Protein AF-A0A8B6D3D0-F1 (afdb_monomer_lite)

pLDDT: mean 84.29, std 15.41, range [42.75, 98.31]

Radius of gyration: 17.33 Å; chains: 1; bounding box: 34×55×40 Å

Organism: Mytilus galloprovincialis (NCBI:txid29158)

InterPro domains:
  IPR036444 Phospholipase A2 domain superfamily [G3DSA:1.20.90.10] (19-112)
  IPR036444 Phospholipase A2 domain superfamily [SSF48619] (22-112)
  IPR038875 Phospholipase A2, conodipine-like [PTHR37687] (26-125)

Secondary structure (DSSP, 8-state):
-----HHHHHHHHHHHHHHHHHHHS-TT---S--TT----TTHHHHHHHHHHHHHHHHHTGGGT--HHHHHHHHHHHHHHHHGGG-SSS-HHHHHHHHHHHHHHHHHHHHHGGGT--SS--GGGGSTTGGGT--

Sequence (134 aa):
MSAISLVTVLSLCVLPLIAAETCQSNPYINGCSLPFHMPFFYKQKFTPSCNLHDMCYKCGVHFGKTKADCDSEFYQNMKTACNSLSKRFLLPDHAACKASALTFYESVKGFGALFFQTTSPSWCAESWTRTCVV

Structure (mmCIF, N/CA/C/O backbone):
data_AF-A0A8B6D3D0-F1
#
_entry.id   AF-A0A8B6D3D0-F1
#
loop_
_atom_site.group_PDB
_atom_site.id
_atom_site.type_symbol
_atom_site.label_atom_id
_atom_site.label_alt_id
_atom_site.label_comp_id
_atom_site.label_asym_id
_atom_site.label_entity_id
_atom_site.label_seq_id
_atom_site.pdbx_PDB_ins_code
_atom_site.Cartn_x
_atom_site.Cartn_y
_atom_site.Cartn_z
_atom_site.occupancy
_atom_site.B_iso_or_equiv
_atom_site.auth_seq_id
_atom_site.auth_comp_id
_atom_site.auth_asym_id
_atom_site.auth_atom_id
_atom_site.pdbx_PDB_model_num
ATOM 1 N N . MET A 1 1 ? -18.499 39.972 -4.024 1.00 42.75 1 MET A N 1
ATOM 2 C CA . MET A 1 1 ? -17.209 39.499 -4.571 1.00 42.75 1 MET A CA 1
ATOM 3 C C . MET A 1 1 ? -16.304 39.250 -3.375 1.00 42.75 1 MET A C 1
ATOM 5 O O . MET A 1 1 ? -15.844 40.211 -2.776 1.00 42.75 1 MET A O 1
ATOM 9 N N . 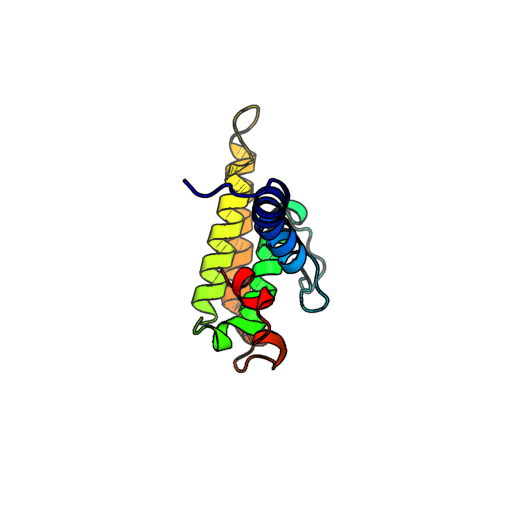SER A 1 2 ? -16.193 38.001 -2.914 1.00 49.06 2 SER A N 1
ATOM 10 C CA . SER A 1 2 ? -15.465 37.681 -1.677 1.00 49.06 2 SER A CA 1
ATOM 11 C C . SER A 1 2 ? -13.959 37.790 -1.899 1.00 49.06 2 SER A C 1
ATOM 13 O O . SER A 1 2 ? -13.411 37.088 -2.746 1.00 49.06 2 SER A O 1
ATOM 15 N N . ALA A 1 3 ? -13.298 38.663 -1.138 1.00 55.91 3 ALA A N 1
ATOM 16 C CA . ALA A 1 3 ? -11.845 38.731 -1.065 1.00 55.91 3 ALA A CA 1
ATOM 17 C C . ALA A 1 3 ? -11.341 37.506 -0.289 1.00 55.91 3 ALA A C 1
ATOM 19 O O . ALA A 1 3 ? -11.378 37.469 0.939 1.00 55.91 3 ALA A O 1
ATOM 20 N N . ILE A 1 4 ? -10.928 36.468 -1.013 1.00 56.84 4 ILE A N 1
ATOM 21 C CA . ILE A 1 4 ? -10.256 35.313 -0.419 1.00 56.84 4 ILE A CA 1
ATOM 22 C C . ILE A 1 4 ? -8.849 35.785 -0.029 1.00 56.84 4 ILE A C 1
ATOM 24 O O . ILE A 1 4 ? -8.063 36.181 -0.886 1.00 56.84 4 ILE A O 1
ATOM 28 N N . SER A 1 5 ? -8.560 35.813 1.273 1.00 62.31 5 SER A N 1
ATOM 29 C CA . SER A 1 5 ? -7.289 36.301 1.818 1.00 62.31 5 SER A CA 1
ATOM 30 C C . SER A 1 5 ? -6.115 35.428 1.351 1.00 62.31 5 SER A C 1
ATOM 32 O O . SER A 1 5 ? -6.236 34.204 1.280 1.00 62.31 5 SER A O 1
ATOM 34 N N . LEU A 1 6 ? -4.943 36.019 1.081 1.00 56.88 6 LEU A N 1
ATOM 35 C CA . LEU A 1 6 ? -3.732 35.263 0.704 1.00 56.88 6 LEU A CA 1
ATOM 36 C C . LEU A 1 6 ? -3.396 34.155 1.723 1.00 56.88 6 LEU A C 1
ATOM 38 O O . LEU A 1 6 ? -2.915 33.088 1.350 1.00 56.88 6 LEU A O 1
ATOM 42 N N . VAL A 1 7 ? -3.713 34.384 3.003 1.00 58.91 7 VAL A N 1
ATOM 43 C CA . VAL A 1 7 ? -3.508 33.430 4.106 1.00 58.91 7 VAL A CA 1
ATOM 44 C C . VAL A 1 7 ? -4.408 32.195 3.970 1.00 58.91 7 VAL A C 1
ATOM 46 O O . VAL A 1 7 ? -3.974 31.072 4.240 1.00 58.91 7 VAL A O 1
ATOM 49 N N . THR A 1 8 ? -5.647 32.373 3.501 1.00 57.41 8 THR A N 1
ATOM 50 C CA . THR A 1 8 ? -6.569 31.250 3.282 1.00 57.41 8 THR A CA 1
ATOM 51 C C . THR A 1 8 ? -6.197 30.464 2.025 1.00 57.41 8 THR A C 1
ATOM 53 O O . THR A 1 8 ? -6.324 29.244 2.023 1.00 57.41 8 THR A O 1
ATOM 56 N N . VAL A 1 9 ? -5.659 31.126 0.991 1.00 59.53 9 VAL A N 1
ATOM 57 C CA . VAL A 1 9 ? -5.138 30.454 -0.217 1.00 59.53 9 VAL A CA 1
ATOM 58 C C . VAL A 1 9 ? -3.888 29.621 0.097 1.00 59.53 9 VAL A C 1
ATOM 60 O O . VAL A 1 9 ? -3.807 28.473 -0.338 1.00 59.53 9 VAL A O 1
ATOM 63 N N . LEU A 1 10 ? -2.947 30.142 0.898 1.00 57.12 10 LEU A N 1
ATOM 64 C CA . LEU A 1 10 ? -1.761 29.382 1.323 1.00 57.12 10 LEU A CA 1
ATOM 65 C C . LEU A 1 10 ? -2.134 28.139 2.144 1.00 57.12 10 LEU A C 1
ATOM 67 O O . LEU A 1 10 ? -1.600 27.062 1.890 1.00 57.12 10 LEU A O 1
ATOM 71 N N . SER A 1 11 ? -3.073 28.271 3.088 1.00 59.88 11 SER A N 1
ATOM 72 C CA . SER A 1 11 ? -3.506 27.159 3.952 1.00 59.88 11 SER A CA 1
ATOM 73 C C . SER A 1 11 ? -4.187 26.031 3.166 1.00 59.88 11 SER A C 1
ATOM 75 O O . SER A 1 11 ? -3.967 24.857 3.450 1.00 59.88 11 SER A O 1
ATOM 77 N N . LEU A 1 12 ? -4.968 26.369 2.134 1.00 62.09 12 LEU A N 1
ATOM 78 C CA . LEU A 1 12 ? -5.601 25.388 1.243 1.00 62.09 12 LEU A CA 1
ATOM 79 C C . LEU A 1 12 ? -4.587 24.632 0.369 1.00 62.09 12 LEU A C 1
ATOM 81 O O . LEU A 1 12 ? -4.807 23.468 0.044 1.00 62.09 12 LEU A O 1
ATOM 85 N N . CYS A 1 13 ? -3.471 25.272 0.012 1.00 64.69 13 CYS A N 1
ATOM 86 C CA . CYS A 1 13 ? -2.455 24.697 -0.870 1.00 64.69 13 CYS A CA 1
ATOM 87 C C . CYS A 1 13 ? -1.516 23.709 -0.148 1.00 64.69 13 CYS A C 1
ATOM 89 O O . CYS A 1 13 ? -0.980 22.799 -0.776 1.00 64.69 13 CYS A O 1
ATOM 91 N N . VAL A 1 14 ? -1.334 23.854 1.172 1.00 65.69 14 VAL A N 1
ATOM 92 C CA . VAL A 1 14 ? -0.425 22.999 1.965 1.00 65.69 14 VAL A CA 1
ATOM 93 C C . VAL A 1 14 ? -1.082 21.731 2.521 1.00 65.69 14 VAL A C 1
ATOM 95 O O . VAL A 1 14 ? -0.392 20.739 2.743 1.00 65.69 14 VAL A O 1
ATOM 98 N N . LEU A 1 15 ? -2.408 21.719 2.696 1.00 63.28 15 LEU A N 1
ATOM 99 C CA . LEU A 1 15 ? -3.161 20.566 3.219 1.00 63.28 15 LEU A CA 1
ATOM 100 C C . LEU A 1 15 ? -2.904 19.241 2.465 1.00 63.28 15 LEU A C 1
ATOM 102 O O . LEU A 1 15 ? -2.679 18.230 3.133 1.00 63.28 15 LEU A O 1
ATOM 106 N N . PRO A 1 16 ? -2.885 19.199 1.114 1.00 64.50 16 PRO A N 1
ATOM 107 C CA . PRO A 1 16 ? -2.650 17.954 0.379 1.00 64.50 16 PRO A CA 1
ATOM 108 C C . PRO A 1 16 ? -1.238 17.401 0.595 1.00 64.50 16 PRO A C 1
ATOM 110 O O . PRO A 1 16 ? -1.047 16.187 0.641 1.00 64.50 16 PRO A O 1
ATOM 113 N N . LEU A 1 17 ? -0.250 18.290 0.740 1.00 63.31 17 LEU A N 1
ATOM 114 C CA . LEU A 1 17 ? 1.149 17.913 0.926 1.00 63.31 17 LEU A CA 1
ATOM 115 C C . LEU A 1 17 ? 1.378 17.303 2.315 1.00 63.31 17 LEU A C 1
ATOM 117 O O . LEU A 1 17 ? 1.998 16.250 2.424 1.00 63.31 17 LEU A O 1
ATOM 121 N N . ILE A 1 18 ? 0.804 17.917 3.353 1.00 67.38 18 ILE A N 1
ATOM 122 C CA . ILE A 1 18 ? 0.894 17.432 4.740 1.00 67.38 18 ILE A CA 1
ATOM 123 C C . ILE A 1 18 ? 0.193 16.071 4.888 1.00 67.38 18 ILE A C 1
ATOM 125 O O . ILE A 1 18 ? 0.709 15.167 5.548 1.00 67.38 18 ILE A O 1
ATOM 129 N N . ALA A 1 19 ? -0.968 15.894 4.246 1.00 69.56 19 ALA A N 1
ATOM 130 C CA . ALA A 1 19 ? -1.685 14.619 4.251 1.00 69.56 19 ALA A CA 1
ATOM 131 C C . ALA A 1 19 ? -0.857 13.504 3.591 1.00 69.56 19 ALA A C 1
ATOM 133 O O . ALA A 1 19 ? -0.709 12.426 4.166 1.00 69.56 19 ALA A O 1
ATOM 134 N N . ALA A 1 20 ? -0.256 13.781 2.428 1.00 71.81 20 ALA A N 1
ATOM 135 C CA . ALA A 1 20 ? 0.631 12.836 1.759 1.00 71.81 20 ALA A CA 1
ATOM 136 C C . ALA A 1 20 ? 1.835 12.464 2.639 1.00 71.81 20 ALA A C 1
ATOM 138 O O . ALA A 1 20 ? 2.164 11.288 2.741 1.00 71.81 20 ALA A O 1
ATOM 139 N N . GLU A 1 21 ? 2.456 13.428 3.320 1.00 77.38 21 GLU A N 1
ATOM 140 C CA . GLU A 1 21 ? 3.588 13.174 4.217 1.00 77.38 21 GLU A CA 1
ATOM 141 C C . GLU A 1 21 ? 3.199 12.302 5.423 1.00 77.38 21 GLU A C 1
ATOM 143 O O . GLU A 1 21 ? 3.895 11.335 5.736 1.00 77.38 21 GLU A O 1
ATOM 148 N N . THR A 1 22 ? 2.038 12.556 6.032 1.00 82.25 22 THR A N 1
ATOM 149 C CA . THR A 1 22 ? 1.528 11.777 7.179 1.00 82.25 22 THR A CA 1
ATOM 150 C C . THR A 1 22 ? 1.291 10.307 6.811 1.00 82.25 22 THR A C 1
ATOM 152 O O . THR A 1 22 ? 1.617 9.389 7.567 1.00 82.25 22 THR A O 1
ATOM 155 N N . CYS A 1 23 ? 0.777 10.049 5.606 1.00 88.06 23 CYS A N 1
ATOM 156 C CA . CYS A 1 23 ? 0.577 8.684 5.116 1.00 88.06 23 CYS A CA 1
ATOM 157 C C . CYS A 1 23 ? 1.888 7.954 4.805 1.00 88.06 23 CYS A C 1
ATOM 159 O O . CYS A 1 23 ? 1.901 6.730 4.697 1.00 88.06 23 CYS A O 1
ATOM 161 N N . GLN A 1 24 ? 2.981 8.697 4.637 1.00 92.25 24 GLN A N 1
ATOM 162 C CA . GLN A 1 24 ? 4.298 8.164 4.299 1.00 92.25 24 GLN A CA 1
ATOM 163 C C . GLN A 1 24 ? 5.238 8.069 5.502 1.00 92.25 24 GLN A C 1
ATOM 165 O O . GLN A 1 24 ? 6.235 7.352 5.436 1.00 92.25 24 GLN A O 1
ATOM 170 N N . SER A 1 25 ? 4.914 8.760 6.595 1.00 89.44 25 SER A N 1
ATOM 171 C CA . SER A 1 25 ? 5.692 8.783 7.827 1.00 89.44 25 SER A CA 1
ATOM 172 C C . SER A 1 25 ? 4.759 8.819 9.036 1.00 89.44 25 SER A C 1
ATOM 174 O O . SER A 1 25 ? 4.228 9.863 9.409 1.00 89.44 25 SER A O 1
ATOM 176 N N . ASN A 1 26 ? 4.543 7.657 9.650 1.00 88.94 26 ASN A N 1
ATOM 177 C CA . ASN A 1 26 ? 3.832 7.518 10.920 1.00 88.94 26 ASN A CA 1
ATOM 178 C C . ASN A 1 26 ? 4.309 6.238 11.643 1.00 88.94 26 ASN A C 1
ATOM 180 O O . ASN A 1 26 ? 4.8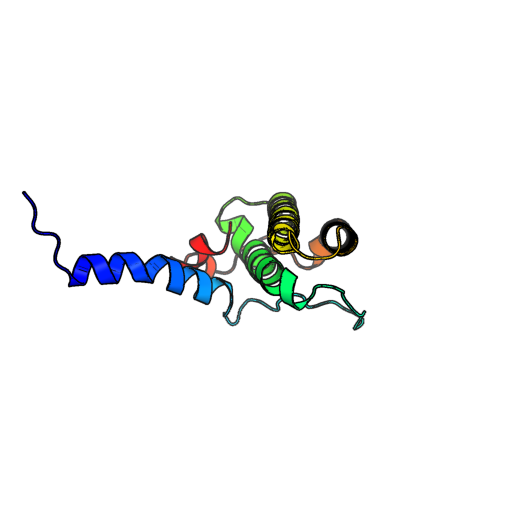72 5.350 11.003 1.00 88.94 26 ASN A O 1
ATOM 184 N N . PRO A 1 27 ? 4.120 6.108 12.969 1.00 90.38 27 PRO A N 1
ATOM 185 C CA . PRO A 1 27 ? 4.641 4.967 13.729 1.00 90.38 27 PRO A CA 1
ATOM 186 C C . PRO A 1 27 ? 3.894 3.648 13.473 1.00 90.38 27 PRO A C 1
ATOM 188 O O . PRO A 1 27 ? 4.272 2.617 14.028 1.00 90.38 27 PRO A O 1
ATOM 191 N N . TYR A 1 28 ? 2.818 3.660 12.683 1.00 91.31 28 TYR A N 1
ATOM 192 C CA . TYR A 1 28 ? 1.970 2.491 12.474 1.00 91.31 28 TYR A CA 1
ATOM 193 C C . TYR A 1 28 ? 2.315 1.715 11.203 1.00 91.31 28 TYR A C 1
ATOM 195 O O . TYR A 1 28 ? 1.904 0.561 11.105 1.00 91.31 28 TYR A O 1
ATOM 203 N N . ILE A 1 29 ? 3.075 2.296 10.276 1.00 93.31 29 ILE A N 1
ATOM 204 C CA . ILE A 1 29 ? 3.554 1.648 9.046 1.00 93.31 29 ILE A CA 1
ATOM 205 C C . ILE A 1 29 ? 4.923 0.984 9.262 1.00 93.31 29 ILE A C 1
ATOM 207 O O . ILE A 1 29 ? 5.727 1.430 10.079 1.00 93.31 29 ILE A O 1
ATOM 211 N N . ASN A 1 30 ? 5.199 -0.089 8.525 1.00 91.06 30 ASN A N 1
ATOM 212 C CA . ASN A 1 30 ? 6.495 -0.771 8.495 1.00 91.06 30 ASN A CA 1
ATOM 213 C C . ASN A 1 30 ? 7.136 -0.759 7.090 1.00 91.06 30 ASN A C 1
ATOM 215 O O . ASN A 1 30 ? 8.266 -1.231 6.918 1.00 91.06 30 ASN A O 1
ATOM 219 N N . GLY A 1 31 ? 6.445 -0.197 6.095 1.00 90.06 31 GLY A N 1
ATOM 220 C CA . GLY A 1 31 ? 6.919 -0.064 4.724 1.00 90.06 31 GLY A CA 1
ATOM 221 C C . GLY A 1 31 ? 6.972 -1.402 3.999 1.00 90.06 31 GLY A C 1
ATOM 222 O O . GLY A 1 31 ? 6.212 -2.317 4.272 1.00 90.06 31 GLY A O 1
ATOM 223 N N . CYS A 1 32 ? 7.873 -1.552 3.027 1.00 88.38 32 CYS A N 1
ATOM 224 C CA . CYS A 1 32 ? 8.014 -2.830 2.317 1.00 88.38 32 CYS A CA 1
ATOM 225 C C . CYS A 1 32 ? 8.853 -3.832 3.131 1.00 88.38 32 CYS A C 1
ATOM 227 O O . CYS A 1 32 ? 9.913 -4.280 2.675 1.00 88.38 32 CYS A O 1
ATOM 229 N N . SER A 1 33 ? 8.429 -4.115 4.363 1.00 75.38 33 SER A N 1
ATOM 230 C CA . SER A 1 33 ? 9.056 -5.100 5.241 1.00 75.38 33 SER A CA 1
ATOM 231 C C . SER A 1 33 ? 8.595 -6.502 4.859 1.00 75.38 33 SER A C 1
ATOM 233 O O . SER A 1 33 ? 7.407 -6.756 4.693 1.00 75.38 33 SER A O 1
ATOM 235 N N . LEU A 1 34 ? 9.540 -7.430 4.719 1.00 64.31 34 LEU A N 1
ATOM 236 C CA . LEU A 1 34 ? 9.245 -8.826 4.417 1.00 64.31 34 LEU A CA 1
ATOM 237 C C . LEU A 1 34 ? 10.072 -9.755 5.300 1.00 64.31 34 LEU A C 1
ATOM 239 O O . LEU A 1 34 ? 11.21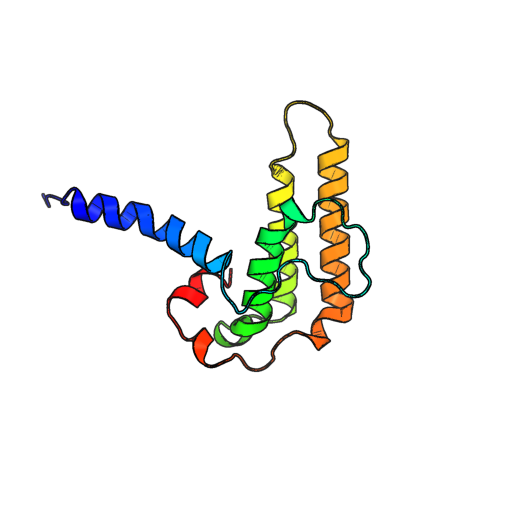5 -9.429 5.642 1.00 64.31 34 LEU A O 1
ATOM 243 N N . PRO A 1 35 ? 9.536 -10.941 5.620 1.00 55.84 35 PRO A N 1
ATOM 244 C CA . PRO A 1 35 ? 10.345 -12.007 6.178 1.00 55.84 35 PRO A CA 1
ATOM 245 C C . PRO A 1 35 ? 11.406 -12.458 5.147 1.00 55.84 35 PRO A C 1
ATOM 247 O O . PRO A 1 35 ? 11.160 -12.457 3.943 1.00 55.84 35 PRO A O 1
ATOM 250 N N . PHE A 1 36 ? 12.590 -12.854 5.631 1.00 53.19 36 PHE A N 1
ATOM 251 C CA . PHE A 1 36 ? 13.690 -13.484 4.867 1.00 53.19 36 PHE A CA 1
ATOM 252 C C . PHE A 1 36 ? 14.622 -12.611 3.993 1.00 53.19 36 PHE A C 1
ATOM 254 O O . PHE A 1 36 ? 15.364 -13.170 3.193 1.00 53.19 36 PHE A O 1
ATOM 261 N N . HIS A 1 37 ? 14.685 -11.282 4.163 1.00 56.00 37 HIS A N 1
ATOM 262 C CA . HIS A 1 37 ? 15.740 -10.416 3.570 1.00 56.00 37 HIS A CA 1
ATOM 263 C C . HIS A 1 37 ? 15.982 -10.557 2.044 1.00 56.00 37 HIS A C 1
ATOM 265 O O . HIS A 1 37 ? 17.069 -10.245 1.556 1.00 56.00 37 HIS A O 1
ATOM 271 N N . MET A 1 38 ? 14.991 -11.004 1.267 1.00 58.12 38 MET A N 1
ATOM 272 C CA . MET A 1 38 ? 15.141 -11.163 -0.184 1.00 58.12 38 MET A CA 1
ATOM 273 C C . MET A 1 38 ? 15.389 -9.808 -0.877 1.00 58.12 38 MET A C 1
ATOM 275 O O . MET A 1 38 ? 14.718 -8.823 -0.547 1.00 58.12 38 MET A O 1
ATOM 279 N N . PRO A 1 39 ? 16.323 -9.725 -1.847 1.00 58.78 39 PRO A N 1
ATOM 280 C CA . PRO A 1 39 ? 16.580 -8.493 -2.580 1.00 58.78 39 PRO A CA 1
ATOM 281 C C . PRO A 1 39 ? 15.372 -8.151 -3.458 1.00 58.78 39 PRO A C 1
ATOM 283 O O . PRO A 1 39 ? 15.093 -8.826 -4.447 1.00 58.78 39 PRO A O 1
ATOM 286 N N . PHE A 1 40 ? 14.652 -7.086 -3.099 1.00 68.44 40 PHE A N 1
ATOM 287 C CA . PHE A 1 40 ? 13.539 -6.589 -3.900 1.00 68.44 40 PHE A CA 1
ATOM 288 C C . PHE A 1 40 ? 13.974 -5.465 -4.827 1.00 68.44 40 PHE A C 1
ATOM 290 O O . PHE A 1 40 ? 14.319 -4.358 -4.398 1.00 68.44 40 PHE A O 1
ATOM 297 N N . PHE A 1 41 ? 13.875 -5.743 -6.124 1.00 77.62 41 PHE A N 1
ATOM 298 C CA . PHE A 1 41 ? 13.898 -4.713 -7.147 1.00 77.62 41 PHE A CA 1
ATOM 299 C C . PHE A 1 41 ? 12.780 -3.700 -6.873 1.00 77.62 41 PHE A C 1
ATOM 301 O O . PHE A 1 41 ? 11.688 -4.056 -6.432 1.00 77.62 41 PHE A O 1
ATOM 308 N N . TYR A 1 42 ? 13.065 -2.421 -7.115 1.00 85.62 42 TYR A N 1
ATOM 309 C CA . TYR A 1 42 ? 12.105 -1.325 -6.958 1.00 85.62 42 TYR A CA 1
ATOM 310 C C . TYR A 1 42 ? 11.589 -1.077 -5.527 1.00 85.62 42 TYR A C 1
ATOM 312 O O . TYR A 1 42 ? 10.647 -0.304 -5.381 1.00 85.62 42 TYR A O 1
ATOM 320 N N . LYS A 1 43 ? 12.228 -1.610 -4.465 1.00 86.69 43 LYS A N 1
ATOM 321 C CA . LYS A 1 43 ? 11.830 -1.366 -3.057 1.00 86.69 43 LYS A CA 1
ATOM 322 C C . LYS A 1 43 ? 11.534 0.109 -2.774 1.00 86.69 43 LYS A C 1
ATOM 324 O O . LYS A 1 43 ? 10.431 0.435 -2.365 1.00 86.69 43 LYS A O 1
ATOM 329 N N . GLN A 1 44 ? 12.480 1.005 -3.063 1.00 88.81 44 GLN A N 1
ATOM 330 C CA . GLN A 1 44 ? 12.298 2.449 -2.842 1.00 88.81 44 GLN A CA 1
ATOM 331 C C . GLN A 1 44 ? 11.114 3.030 -3.628 1.00 88.81 44 GLN A C 1
ATOM 333 O O . GLN A 1 44 ? 10.419 3.913 -3.140 1.00 88.81 44 GLN A O 1
ATOM 338 N N . LYS A 1 45 ? 10.869 2.524 -4.841 1.00 91.31 45 LYS A N 1
ATOM 339 C CA . LYS A 1 45 ? 9.758 2.963 -5.690 1.00 91.31 45 LYS A CA 1
ATOM 340 C C . LYS A 1 45 ? 8.407 2.474 -5.163 1.00 91.31 45 LYS A C 1
ATOM 342 O O . LYS A 1 45 ? 7.414 3.164 -5.363 1.00 91.31 45 LYS A O 1
ATOM 347 N N . PHE A 1 46 ? 8.369 1.318 -4.503 1.00 93.62 46 PHE A N 1
ATOM 348 C CA . PHE A 1 46 ? 7.152 0.737 -3.937 1.00 93.62 46 PHE A CA 1
ATOM 349 C C . PHE A 1 46 ? 6.917 1.080 -2.470 1.00 93.62 46 PHE A C 1
ATOM 351 O O . PHE A 1 46 ? 5.783 0.928 -2.028 1.00 93.62 46 PHE A O 1
ATOM 358 N N . THR A 1 47 ? 7.908 1.604 -1.735 1.00 93.75 47 THR A N 1
ATOM 359 C CA . THR A 1 47 ? 7.731 2.054 -0.341 1.00 93.75 47 THR A CA 1
ATOM 360 C C . THR A 1 47 ? 6.472 2.900 -0.158 1.00 93.75 47 THR A C 1
ATOM 362 O O . THR A 1 47 ? 5.707 2.588 0.753 1.00 93.75 47 THR A O 1
ATOM 365 N N . PRO A 1 48 ? 6.156 3.870 -1.043 1.00 94.62 48 PRO A N 1
ATOM 366 C CA . PRO A 1 48 ? 4.933 4.635 -0.872 1.00 94.62 48 PRO A CA 1
ATOM 367 C C . PRO A 1 48 ? 3.649 3.820 -0.975 1.00 94.62 48 PRO A C 1
ATOM 369 O O . PRO A 1 48 ? 2.694 4.089 -0.251 1.00 94.62 48 PRO A O 1
ATOM 372 N N . SER A 1 49 ? 3.633 2.805 -1.839 1.00 95.88 49 SER A N 1
ATOM 373 C CA . SER A 1 49 ? 2.517 1.868 -1.965 1.00 95.88 49 SER A CA 1
ATOM 374 C C . SER A 1 49 ? 2.421 0.935 -0.755 1.00 95.88 49 SER A C 1
ATOM 376 O O . SER A 1 49 ? 1.316 0.683 -0.289 1.00 95.88 49 SER A O 1
ATOM 378 N N . CYS A 1 50 ? 3.553 0.465 -0.222 1.00 95.50 50 CYS A N 1
ATOM 379 C CA . CYS A 1 50 ? 3.587 -0.375 0.979 1.00 95.50 50 CYS A CA 1
ATOM 380 C C . CYS A 1 50 ? 3.067 0.378 2.212 1.00 95.50 50 CYS A C 1
ATOM 382 O O . CYS A 1 50 ? 2.254 -0.155 2.955 1.00 95.50 50 CYS A O 1
ATOM 384 N N . ASN A 1 51 ? 3.447 1.648 2.383 1.00 96.06 51 ASN A N 1
ATOM 385 C CA . ASN A 1 51 ? 2.962 2.481 3.488 1.00 96.06 51 ASN A CA 1
ATOM 386 C C . ASN A 1 51 ? 1.430 2.643 3.463 1.00 96.06 51 ASN A C 1
ATOM 388 O O . ASN A 1 51 ? 0.772 2.549 4.496 1.00 96.06 51 ASN A O 1
ATOM 392 N N . LEU A 1 52 ? 0.842 2.842 2.277 1.00 96.50 52 LEU A N 1
ATOM 393 C CA . LEU A 1 52 ? -0.617 2.907 2.121 1.00 96.50 52 LEU A CA 1
ATOM 394 C C . LEU A 1 52 ? -1.285 1.546 2.378 1.00 96.50 52 LEU A C 1
ATOM 396 O O . LEU A 1 52 ? -2.347 1.485 2.996 1.00 96.50 52 LEU A O 1
ATOM 400 N N . HIS A 1 53 ? -0.652 0.448 1.952 1.00 96.81 53 HIS A N 1
ATOM 401 C CA . HIS A 1 53 ? -1.140 -0.910 2.213 1.00 96.81 53 HIS A CA 1
ATOM 402 C C . HIS A 1 53 ? -1.165 -1.232 3.710 1.00 96.81 53 HIS A C 1
ATOM 404 O O . HIS A 1 53 ? -2.188 -1.705 4.199 1.00 96.81 53 HIS A O 1
ATOM 410 N N . ASP A 1 54 ? -0.117 -0.873 4.454 1.00 96.69 54 ASP A N 1
ATOM 411 C CA . ASP A 1 54 ? -0.059 -1.012 5.914 1.00 96.69 54 ASP A CA 1
ATOM 412 C C . ASP A 1 54 ? -1.202 -0.261 6.612 1.00 96.69 54 ASP A C 1
ATOM 414 O O . ASP A 1 54 ? -1.842 -0.788 7.529 1.00 96.69 54 ASP A O 1
ATOM 418 N N . MET A 1 55 ? -1.482 0.968 6.164 1.00 96.69 55 MET A N 1
ATOM 419 C CA . MET A 1 55 ? -2.601 1.766 6.670 1.00 96.69 55 MET A CA 1
ATOM 420 C C . MET A 1 55 ? -3.942 1.093 6.372 1.00 96.69 55 MET A C 1
ATOM 422 O O . MET A 1 55 ? -4.782 0.985 7.266 1.00 96.69 55 MET A O 1
ATOM 426 N N . CYS A 1 56 ? -4.132 0.576 5.156 1.00 97.69 56 CYS A N 1
ATOM 427 C CA . CYS A 1 56 ? -5.340 -0.161 4.788 1.00 97.69 56 CYS A CA 1
ATOM 428 C C . CYS A 1 56 ? -5.489 -1.461 5.594 1.00 97.69 56 CYS A C 1
ATOM 430 O O . CYS A 1 56 ? -6.578 -1.787 6.054 1.00 97.69 56 CYS A O 1
ATOM 432 N N . TYR A 1 57 ? -4.400 -2.174 5.871 1.00 97.31 57 TYR A N 1
ATOM 433 C CA . TYR A 1 57 ? -4.432 -3.393 6.681 1.00 97.31 57 TYR A CA 1
ATOM 434 C C . TYR A 1 57 ? -4.829 -3.162 8.139 1.00 97.31 57 TYR A C 1
ATOM 436 O O . TYR A 1 57 ? -5.372 -4.069 8.767 1.00 97.31 57 TYR A O 1
ATOM 444 N N . LYS A 1 58 ? -4.569 -1.970 8.684 1.00 97.00 58 LYS A N 1
ATOM 445 C CA . LYS A 1 58 ? -4.940 -1.593 10.059 1.00 97.00 58 LYS A CA 1
ATOM 446 C C . LYS A 1 58 ? -6.322 -0.951 10.118 1.00 97.00 58 LYS A C 1
ATOM 448 O O . LYS A 1 58 ? -7.150 -1.308 10.954 1.00 97.00 58 LYS A O 1
ATOM 453 N N . CYS A 1 59 ? -6.586 -0.011 9.218 1.00 97.69 59 CYS A N 1
ATOM 454 C CA . CYS A 1 59 ? -7.759 0.856 9.274 1.00 97.69 59 CYS A CA 1
ATOM 455 C C . CYS A 1 59 ? -8.830 0.545 8.224 1.00 97.69 59 CYS A C 1
ATOM 457 O O . CYS A 1 59 ? -9.909 1.125 8.280 1.00 97.69 59 CYS A O 1
ATOM 459 N N . GLY A 1 60 ? -8.577 -0.362 7.280 1.00 97.50 60 GLY A N 1
ATOM 460 C CA . GLY A 1 60 ? -9.484 -0.660 6.171 1.00 97.50 60 GLY A CA 1
ATOM 461 C C . GLY A 1 60 ? -10.886 -1.041 6.633 1.00 97.50 60 GLY A C 1
ATOM 462 O O . GLY A 1 60 ? -11.857 -0.489 6.125 1.00 97.50 60 GLY A O 1
ATOM 463 N N . VAL A 1 61 ? -11.000 -1.883 7.666 1.00 97.56 61 VAL A N 1
ATOM 464 C CA . VAL A 1 61 ? -12.298 -2.306 8.218 1.00 97.56 61 VAL A CA 1
ATOM 465 C C . VAL A 1 61 ? -13.107 -1.123 8.754 1.00 97.56 61 VAL A C 1
ATOM 467 O O . VAL A 1 61 ? -14.308 -1.055 8.497 1.00 97.56 61 VAL A O 1
ATOM 470 N N . HIS A 1 62 ? -12.471 -0.155 9.427 1.00 97.19 62 HIS A N 1
ATOM 471 C CA . HIS A 1 62 ? -13.140 1.076 9.873 1.00 97.19 62 HIS A CA 1
ATOM 472 C C . HIS A 1 62 ? -13.781 1.848 8.708 1.00 97.19 62 HIS A C 1
ATOM 474 O O . HIS A 1 62 ? -14.841 2.452 8.866 1.00 97.19 62 HIS A O 1
ATOM 480 N N . PHE A 1 63 ? -13.169 1.784 7.525 1.00 96.38 63 PHE A N 1
ATOM 481 C CA . PHE A 1 63 ? -13.647 2.431 6.305 1.00 96.38 63 PHE A CA 1
ATOM 482 C C . PHE A 1 63 ? -14.399 1.485 5.353 1.00 96.38 63 PHE A C 1
ATOM 484 O O . PHE A 1 63 ? -14.660 1.855 4.211 1.00 96.38 63 PHE A O 1
ATOM 491 N N . GLY A 1 64 ? -14.771 0.283 5.806 1.00 96.75 64 GLY A N 1
ATOM 492 C CA . GLY A 1 64 ? -15.542 -0.680 5.014 1.00 96.75 64 GLY A CA 1
ATOM 493 C C . GLY A 1 64 ? -14.756 -1.396 3.910 1.00 96.75 64 GLY A C 1
ATOM 494 O O . GLY A 1 64 ? -15.374 -1.971 3.019 1.00 96.75 64 GLY A O 1
ATOM 495 N N . LYS A 1 65 ? -13.420 -1.376 3.953 1.00 97.62 65 LYS A N 1
ATOM 496 C CA . LYS A 1 65 ? -12.556 -2.115 3.023 1.00 97.62 65 LYS A CA 1
ATOM 497 C C . LYS A 1 65 ? -12.274 -3.525 3.518 1.00 97.62 65 LYS A C 1
ATOM 499 O O . LYS A 1 65 ? -12.028 -3.766 4.703 1.00 97.62 65 LYS A O 1
ATOM 504 N N . THR A 1 66 ? -12.242 -4.454 2.576 1.00 97.88 66 THR A N 1
ATOM 505 C CA . THR A 1 66 ? -11.758 -5.814 2.785 1.00 97.88 66 THR A CA 1
ATOM 506 C C . THR A 1 66 ? -10.256 -5.902 2.521 1.00 97.88 66 THR A C 1
ATOM 508 O O . THR A 1 66 ? -9.659 -5.048 1.865 1.00 97.88 66 THR A O 1
ATOM 511 N N . LYS A 1 67 ? -9.636 -7.000 2.962 1.00 97.56 67 LYS A N 1
ATOM 512 C CA . LYS A 1 67 ? -8.259 -7.342 2.584 1.00 97.56 67 LYS A CA 1
ATOM 513 C C . LYS A 1 67 ? -8.057 -7.330 1.061 1.00 97.56 67 LYS A C 1
ATOM 515 O O . LYS A 1 67 ? -7.032 -6.859 0.581 1.00 97.56 67 LYS A O 1
ATOM 520 N N . ALA A 1 68 ? -9.028 -7.849 0.307 1.00 98.12 68 ALA A N 1
ATOM 521 C CA . ALA A 1 68 ? -8.943 -7.925 -1.148 1.00 98.12 68 ALA A CA 1
ATOM 522 C C . ALA A 1 68 ? -8.951 -6.534 -1.803 1.00 98.12 68 ALA A C 1
ATOM 524 O O . ALA A 1 68 ? -8.245 -6.338 -2.795 1.00 98.12 68 ALA A O 1
ATOM 525 N N . ASP A 1 69 ? -9.689 -5.578 -1.231 1.00 98.31 69 ASP A N 1
ATOM 526 C CA . ASP A 1 69 ? -9.676 -4.179 -1.675 1.00 98.31 69 ASP A CA 1
ATOM 527 C C . ASP A 1 69 ? -8.290 -3.568 -1.438 1.00 98.31 69 ASP A C 1
ATOM 529 O O . ASP A 1 69 ? -7.657 -3.105 -2.389 1.00 98.31 69 ASP A O 1
ATOM 533 N N . CYS A 1 70 ? -7.759 -3.710 -0.215 1.00 98.06 70 CYS A N 1
ATOM 534 C CA . CYS A 1 70 ? -6.422 -3.229 0.142 1.00 98.06 70 CYS A CA 1
ATOM 535 C C . CYS A 1 70 ? -5.326 -3.792 -0.778 1.00 98.06 70 CYS A C 1
ATOM 537 O O . CYS A 1 70 ? -4.463 -3.055 -1.254 1.00 98.06 70 CYS A O 1
ATOM 539 N N . ASP A 1 71 ? -5.345 -5.100 -1.048 1.00 98.06 71 ASP A N 1
ATOM 540 C CA . ASP A 1 71 ? -4.350 -5.739 -1.916 1.00 98.06 71 ASP A CA 1
ATOM 541 C C . ASP A 1 71 ? -4.474 -5.265 -3.370 1.00 98.06 71 ASP A C 1
ATOM 543 O O . ASP A 1 71 ? -3.470 -5.075 -4.063 1.00 98.06 71 ASP A O 1
ATOM 547 N N . SER A 1 72 ? -5.705 -5.063 -3.846 1.00 98.12 72 SER A N 1
ATOM 548 C CA . SER A 1 72 ? -5.967 -4.589 -5.207 1.00 98.12 72 SER A CA 1
ATOM 549 C C . SER A 1 72 ? -5.476 -3.154 -5.398 1.00 98.12 72 SER A C 1
ATOM 551 O O . SER A 1 72 ? -4.826 -2.853 -6.401 1.00 98.12 72 SER A O 1
ATOM 553 N N . GLU A 1 73 ? -5.720 -2.280 -4.423 1.00 97.69 73 GLU A N 1
ATOM 554 C CA . GLU A 1 73 ? -5.230 -0.898 -4.404 1.00 97.69 73 GLU A CA 1
ATOM 555 C C . GLU A 1 73 ? -3.710 -0.840 -4.313 1.00 97.69 73 GLU A C 1
ATOM 557 O O . GLU A 1 73 ? -3.068 -0.130 -5.090 1.00 97.69 73 GLU A O 1
ATOM 562 N N . PHE A 1 74 ? -3.111 -1.664 -3.452 1.00 97.38 74 PHE A N 1
ATOM 563 C CA . PHE A 1 74 ? -1.663 -1.824 -3.375 1.00 97.38 74 PHE A CA 1
ATOM 564 C C . PHE A 1 74 ? -1.053 -2.172 -4.740 1.00 97.38 74 PHE A C 1
ATOM 566 O O . PHE A 1 74 ? -0.095 -1.527 -5.181 1.00 97.38 74 PHE A O 1
ATOM 573 N N . TYR A 1 75 ? -1.653 -3.122 -5.464 1.00 97.31 75 TYR A N 1
ATOM 574 C CA . TYR A 1 75 ? -1.204 -3.493 -6.803 1.00 97.31 75 TYR A CA 1
ATOM 575 C C . TYR A 1 75 ? -1.313 -2.343 -7.815 1.00 97.31 75 TYR A C 1
ATOM 577 O O . TYR A 1 75 ? -0.368 -2.092 -8.574 1.00 97.31 75 TYR A O 1
ATOM 585 N N . GLN A 1 76 ? -2.432 -1.607 -7.832 1.00 97.69 76 GLN A N 1
ATOM 586 C CA . GLN A 1 76 ? -2.587 -0.466 -8.745 1.00 97.69 76 GLN A CA 1
ATOM 587 C C . GLN A 1 76 ? -1.640 0.689 -8.403 1.00 97.69 76 GLN A C 1
ATOM 589 O O . GLN A 1 76 ? -1.082 1.307 -9.317 1.00 97.69 76 GLN A O 1
ATOM 594 N N . ASN A 1 77 ? -1.399 0.947 -7.118 1.00 96.12 77 ASN A N 1
ATOM 595 C CA . ASN A 1 77 ? -0.464 1.969 -6.658 1.00 96.12 77 ASN A CA 1
ATOM 596 C C . ASN A 1 77 ? 0.964 1.654 -7.124 1.00 96.12 77 ASN A C 1
ATOM 598 O O . ASN A 1 77 ? 1.616 2.513 -7.725 1.00 96.12 77 ASN A O 1
ATOM 602 N N . MET A 1 78 ? 1.419 0.404 -6.978 1.00 95.62 78 MET A N 1
ATOM 603 C CA . MET A 1 78 ? 2.731 -0.020 -7.481 1.00 95.62 78 MET A CA 1
ATOM 604 C C . MET A 1 78 ? 2.831 0.092 -9.009 1.00 95.62 78 MET A C 1
ATOM 606 O O . MET A 1 78 ? 3.808 0.630 -9.535 1.00 95.62 78 MET A O 1
ATOM 610 N N . LYS A 1 79 ? 1.806 -0.350 -9.751 1.00 95.44 79 LYS A N 1
ATOM 611 C CA . LYS A 1 79 ? 1.768 -0.196 -11.218 1.00 95.44 79 LYS A CA 1
ATOM 612 C C . LYS A 1 79 ? 1.832 1.265 -11.648 1.00 95.44 79 LYS A C 1
ATOM 614 O O . LYS A 1 79 ? 2.488 1.580 -12.641 1.00 95.44 79 LYS A O 1
ATOM 619 N N . THR A 1 80 ? 1.163 2.147 -10.915 1.00 94.19 80 THR A N 1
ATOM 620 C CA . THR A 1 80 ? 1.182 3.588 -11.177 1.00 94.19 80 THR A CA 1
ATOM 621 C C . THR A 1 80 ? 2.563 4.169 -10.901 1.00 94.19 80 THR A C 1
ATOM 623 O O . THR A 1 80 ? 3.084 4.911 -11.733 1.00 94.19 80 THR A O 1
ATOM 626 N N . ALA A 1 81 ? 3.223 3.752 -9.816 1.00 93.00 81 ALA A N 1
ATOM 627 C CA . ALA A 1 81 ? 4.603 4.135 -9.526 1.00 93.00 81 ALA A CA 1
ATOM 628 C C . ALA A 1 81 ? 5.568 3.724 -10.654 1.00 93.00 81 ALA A C 1
ATOM 630 O O . ALA A 1 81 ? 6.505 4.466 -10.977 1.00 93.00 81 ALA A O 1
ATOM 631 N N . CYS A 1 82 ? 5.312 2.593 -11.323 1.00 92.62 82 CYS A N 1
ATOM 632 C CA . CYS A 1 82 ? 6.077 2.174 -12.498 1.00 92.62 82 CYS A CA 1
ATOM 633 C C . CYS A 1 82 ? 5.931 3.125 -13.693 1.00 92.62 82 CYS A C 1
ATOM 635 O O . CYS A 1 82 ? 6.861 3.220 -14.484 1.00 92.62 82 CYS A O 1
ATOM 637 N N . ASN A 1 83 ? 4.832 3.874 -13.838 1.00 89.81 83 ASN A N 1
ATOM 638 C CA . ASN A 1 83 ? 4.627 4.760 -14.996 1.00 89.81 83 ASN A CA 1
ATOM 639 C C . ASN A 1 83 ? 5.661 5.892 -15.090 1.00 89.81 83 ASN A C 1
ATOM 641 O O . ASN A 1 83 ? 5.915 6.390 -16.183 1.00 89.81 83 ASN A O 1
ATOM 645 N N . SER A 1 84 ? 6.317 6.233 -13.977 1.00 81.56 84 SER A N 1
ATOM 646 C CA . SER A 1 84 ? 7.450 7.169 -13.951 1.00 81.56 84 SER A CA 1
ATOM 647 C C . SER A 1 84 ? 8.693 6.675 -14.716 1.00 81.56 84 SER A C 1
ATOM 649 O O . SER A 1 84 ? 9.606 7.459 -14.955 1.00 81.56 84 SER A O 1
ATOM 651 N N . LEU A 1 85 ? 8.747 5.396 -15.112 1.00 78.88 85 LEU A N 1
ATOM 652 C CA . LEU A 1 85 ? 9.932 4.754 -15.692 1.00 78.88 85 LEU A CA 1
ATOM 653 C C . LEU A 1 85 ? 10.091 4.875 -17.229 1.00 78.88 85 LEU A C 1
ATOM 655 O O . LEU A 1 85 ? 10.928 4.175 -17.783 1.00 78.88 85 LEU A O 1
ATOM 659 N N . SER A 1 86 ? 9.383 5.754 -17.963 1.00 63.25 86 SER A N 1
ATOM 660 C CA . SER A 1 86 ? 9.770 6.047 -19.371 1.00 63.25 86 SER A CA 1
ATOM 661 C C . SER A 1 86 ? 9.341 7.443 -19.852 1.00 63.25 86 SER A C 1
ATOM 663 O O . SER A 1 86 ? 8.245 7.898 -19.539 1.00 63.25 86 SER A O 1
ATOM 665 N N . LYS A 1 87 ? 10.202 8.207 -20.551 1.00 54.16 87 LYS A N 1
ATOM 666 C CA . LYS A 1 87 ? 10.344 8.131 -22.025 1.00 54.16 87 LYS A CA 1
ATOM 667 C C . LYS A 1 87 ? 11.779 8.078 -22.600 1.00 54.16 87 LYS A C 1
ATOM 669 O O . LYS A 1 87 ? 11.894 8.032 -23.819 1.00 54.16 87 LYS A O 1
ATOM 674 N N . ARG A 1 88 ? 12.868 8.130 -21.812 1.00 52.66 88 ARG A N 1
ATOM 675 C CA . ARG A 1 88 ? 14.209 8.415 -22.389 1.00 52.66 88 ARG A CA 1
ATOM 676 C C . ARG A 1 88 ? 15.149 7.228 -22.650 1.00 52.66 88 ARG A C 1
ATOM 678 O O . ARG A 1 88 ? 15.900 7.354 -23.601 1.00 52.66 88 ARG A O 1
ATOM 685 N N . PHE A 1 89 ? 15.113 6.097 -21.935 1.00 48.22 89 PHE A N 1
ATOM 686 C CA . PHE A 1 89 ? 16.013 4.955 -22.221 1.00 48.22 89 PHE A CA 1
ATOM 687 C C . PHE A 1 89 ? 15.526 3.653 -21.536 1.00 48.22 89 PHE A C 1
ATOM 689 O O . PHE A 1 89 ? 15.710 3.528 -20.342 1.00 48.22 89 PHE A O 1
ATOM 696 N N . LEU A 1 90 ? 14.997 2.669 -22.288 1.00 54.41 90 LEU A N 1
ATOM 697 C CA . LEU A 1 90 ? 14.723 1.257 -21.892 1.00 54.41 90 LEU A CA 1
ATOM 698 C C . LEU A 1 90 ? 13.285 0.887 -21.421 1.00 54.41 90 LEU A C 1
ATOM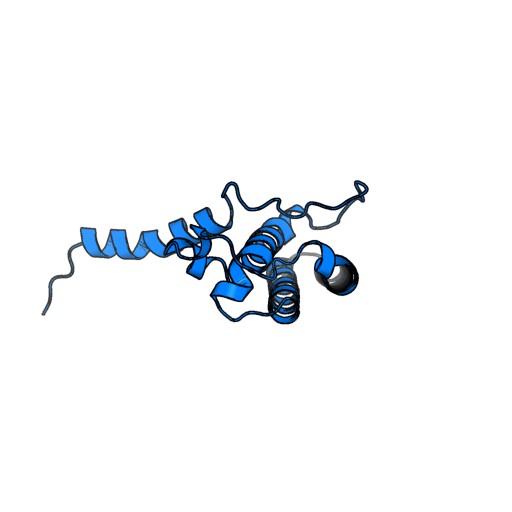 700 O O . LEU A 1 90 ? 12.969 0.820 -20.238 1.00 54.41 90 LEU A O 1
ATOM 704 N N . LEU A 1 91 ? 12.441 0.473 -22.382 1.00 60.81 91 LEU A N 1
ATOM 705 C CA . LEU A 1 91 ? 11.177 -0.271 -22.177 1.00 60.81 91 LEU A CA 1
ATOM 706 C C . LEU A 1 91 ? 11.248 -1.485 -21.200 1.00 60.81 91 LEU A C 1
ATOM 708 O O . LEU A 1 91 ? 10.247 -1.729 -20.521 1.00 60.81 91 LEU A O 1
ATOM 712 N N . PRO A 1 92 ? 12.367 -2.239 -21.087 1.00 70.19 92 PRO A N 1
ATOM 713 C CA . PRO A 1 92 ? 12.490 -3.365 -20.154 1.00 70.19 92 PRO A CA 1
ATOM 714 C C . PRO A 1 92 ? 12.245 -3.026 -18.676 1.00 70.19 92 PRO A C 1
ATOM 716 O O . PRO A 1 92 ? 11.623 -3.824 -17.976 1.00 70.19 92 PRO A O 1
ATOM 719 N N . ASP A 1 93 ? 12.653 -1.842 -18.205 1.00 80.19 93 ASP A N 1
ATOM 720 C CA . ASP A 1 93 ? 12.529 -1.470 -16.786 1.00 80.19 93 ASP A CA 1
ATOM 721 C C . ASP A 1 93 ? 11.073 -1.242 -16.367 1.00 80.19 93 ASP A C 1
ATOM 723 O O . ASP A 1 93 ? 10.679 -1.536 -15.237 1.00 80.19 93 ASP A O 1
ATOM 727 N N . HIS A 1 94 ? 10.234 -0.754 -17.286 1.00 87.25 94 HIS A N 1
ATOM 728 C CA . HIS A 1 94 ? 8.801 -0.591 -17.033 1.00 87.25 94 HIS A CA 1
ATOM 729 C C . HIS A 1 94 ? 8.107 -1.943 -16.866 1.00 87.25 94 HIS A C 1
ATOM 731 O O . HIS A 1 94 ? 7.318 -2.130 -15.935 1.00 87.25 94 HIS A O 1
ATOM 737 N N . ALA A 1 95 ? 8.436 -2.896 -17.742 1.00 88.50 95 ALA A N 1
ATOM 738 C CA . ALA A 1 95 ? 7.907 -4.252 -17.685 1.00 88.50 95 ALA A CA 1
ATOM 739 C C . ALA A 1 95 ? 8.385 -4.989 -16.423 1.00 88.50 95 ALA A C 1
ATOM 741 O O . ALA A 1 95 ? 7.561 -5.555 -15.705 1.00 88.50 95 ALA A O 1
ATOM 742 N N . ALA A 1 96 ? 9.681 -4.914 -16.099 1.00 89.12 96 ALA A N 1
ATOM 743 C CA . ALA A 1 96 ? 10.254 -5.515 -14.894 1.00 89.12 96 ALA A CA 1
ATOM 744 C C . ALA A 1 96 ? 9.663 -4.922 -13.602 1.00 89.12 96 ALA A C 1
ATOM 746 O O . ALA A 1 96 ? 9.359 -5.659 -12.659 1.00 89.12 96 ALA A O 1
ATOM 747 N N . CYS A 1 97 ? 9.414 -3.609 -13.572 1.00 91.81 97 CYS A N 1
ATOM 748 C CA . CYS A 1 97 ? 8.712 -2.964 -12.465 1.00 91.81 97 CYS A CA 1
ATOM 749 C C . CYS A 1 97 ? 7.293 -3.524 -12.298 1.00 91.81 97 CYS A C 1
ATOM 751 O O . 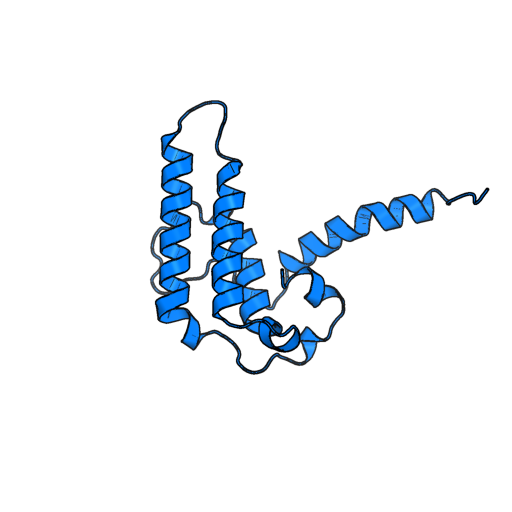CYS A 1 97 ? 6.916 -3.943 -11.206 1.00 91.81 97 CYS A O 1
ATOM 753 N N . LYS A 1 98 ? 6.506 -3.616 -13.378 1.00 92.81 98 LYS A N 1
ATOM 754 C CA . LYS A 1 98 ? 5.145 -4.176 -13.304 1.00 92.81 98 LYS A CA 1
ATOM 755 C C . LYS A 1 98 ? 5.129 -5.658 -12.920 1.00 92.81 98 LYS A C 1
ATOM 757 O O . LYS A 1 98 ? 4.236 -6.071 -12.184 1.00 92.81 98 LYS A O 1
ATOM 762 N N . ALA A 1 99 ? 6.105 -6.437 -13.384 1.00 91.69 99 ALA A N 1
ATOM 763 C CA . ALA A 1 99 ? 6.269 -7.829 -12.975 1.00 91.69 99 ALA A CA 1
ATOM 764 C C . ALA A 1 99 ? 6.579 -7.929 -11.473 1.00 91.69 99 ALA A C 1
ATOM 766 O O . ALA A 1 99 ? 5.963 -8.722 -10.770 1.00 91.69 99 ALA A O 1
ATOM 767 N N . SER A 1 100 ? 7.446 -7.053 -10.957 1.00 91.44 100 SER A N 1
ATOM 768 C CA . SER A 1 100 ? 7.728 -6.967 -9.520 1.00 91.44 100 SER A CA 1
ATOM 769 C C . SER A 1 100 ? 6.467 -6.614 -8.722 1.00 91.44 100 SER A C 1
ATOM 771 O O . SER A 1 100 ? 6.188 -7.253 -7.713 1.00 91.44 100 SER A O 1
ATOM 773 N N . ALA A 1 101 ? 5.657 -5.661 -9.199 1.00 94.00 101 ALA A N 1
ATOM 774 C CA . ALA A 1 101 ? 4.384 -5.302 -8.568 1.00 94.00 101 ALA A CA 1
ATOM 775 C C . ALA A 1 101 ? 3.409 -6.491 -8.478 1.00 94.00 101 ALA A C 1
ATOM 777 O O . ALA A 1 101 ? 2.713 -6.640 -7.476 1.00 94.00 101 ALA A O 1
ATOM 778 N N . LEU A 1 102 ? 3.374 -7.353 -9.503 1.00 94.12 102 LEU A N 1
ATOM 779 C CA . LEU A 1 102 ? 2.565 -8.574 -9.478 1.00 94.12 102 LEU A CA 1
ATOM 780 C C . LEU A 1 102 ? 3.063 -9.549 -8.403 1.00 94.12 102 LEU A C 1
ATOM 782 O O . LEU A 1 102 ? 2.255 -10.079 -7.649 1.00 94.12 102 LEU A O 1
ATOM 786 N N . THR A 1 103 ? 4.378 -9.737 -8.277 1.00 91.94 103 THR A N 1
ATOM 787 C CA . THR A 1 103 ? 4.963 -10.595 -7.233 1.00 91.94 103 THR A CA 1
ATOM 788 C C . THR A 1 103 ? 4.587 -10.126 -5.826 1.00 91.94 103 THR A C 1
ATOM 790 O O . THR A 1 103 ? 4.211 -10.944 -4.986 1.00 91.94 103 THR A O 1
ATOM 793 N N . PHE A 1 104 ? 4.642 -8.816 -5.560 1.00 92.44 104 PHE A N 1
ATOM 794 C CA . PHE A 1 104 ? 4.187 -8.250 -4.284 1.00 92.44 104 PHE A CA 1
ATOM 795 C C . PHE A 1 104 ? 2.698 -8.524 -4.039 1.00 92.44 104 PHE A C 1
ATOM 797 O O . PHE A 1 104 ? 2.336 -8.970 -2.951 1.00 92.44 104 PHE A O 1
ATOM 804 N N . TYR A 1 105 ? 1.851 -8.300 -5.048 1.00 95.31 105 TYR A N 1
ATOM 805 C CA . TYR A 1 105 ? 0.410 -8.542 -4.959 1.00 95.31 105 TYR A CA 1
ATOM 806 C C . TYR A 1 105 ? 0.081 -10.007 -4.644 1.00 95.31 105 TYR A C 1
ATOM 808 O O . TYR A 1 105 ? -0.644 -10.286 -3.691 1.00 95.31 105 TYR A O 1
ATOM 816 N N . GLU A 1 106 ? 0.655 -10.954 -5.387 1.00 94.06 106 GLU A N 1
ATOM 817 C CA . GLU A 1 106 ? 0.422 -12.384 -5.149 1.00 94.06 106 GLU A CA 1
ATOM 818 C C . GLU A 1 106 ? 0.934 -12.822 -3.766 1.00 94.06 106 GLU A C 1
ATOM 820 O O . GLU A 1 106 ? 0.297 -13.633 -3.090 1.00 94.06 106 GLU A O 1
ATOM 825 N N . SER A 1 107 ? 2.030 -12.221 -3.287 1.00 91.44 107 SER A N 1
ATOM 826 C CA . SER A 1 107 ? 2.551 -12.480 -1.939 1.00 91.44 107 SER A CA 1
ATOM 827 C C . SER A 1 107 ? 1.559 -12.053 -0.852 1.00 91.44 107 SER A C 1
ATOM 829 O O . SER A 1 107 ? 1.233 -12.845 0.035 1.00 91.44 107 SER A O 1
ATOM 831 N N . VAL A 1 108 ? 1.027 -10.826 -0.914 1.00 93.44 108 VAL A N 1
ATOM 832 C CA . VAL A 1 108 ? 0.049 -10.360 0.087 1.00 93.44 108 VAL A CA 1
ATOM 833 C C . VAL A 1 108 ? -1.296 -11.069 -0.059 1.00 93.44 108 VAL A C 1
ATOM 835 O O . VAL A 1 108 ? -1.953 -11.344 0.945 1.00 93.44 108 VAL A O 1
ATOM 838 N N . LYS A 1 109 ? -1.680 -11.475 -1.272 1.00 95.69 109 LYS A N 1
ATOM 839 C CA . LYS A 1 109 ? -2.884 -12.273 -1.512 1.00 95.69 109 LYS A CA 1
ATOM 840 C C . LYS A 1 109 ? -2.805 -13.635 -0.820 1.00 95.69 109 LYS A C 1
ATOM 842 O O . LYS A 1 109 ? -3.755 -14.001 -0.131 1.00 95.69 109 LYS A O 1
ATOM 847 N N . GLY A 1 110 ? -1.674 -14.334 -0.948 1.00 93.88 110 GLY A N 1
ATOM 848 C CA . GLY A 1 110 ? -1.461 -15.658 -0.355 1.00 93.88 110 GLY A CA 1
ATOM 849 C C . GLY A 1 110 ? -1.206 -15.646 1.155 1.00 93.88 110 GLY A C 1
ATOM 850 O O . GLY A 1 110 ? -1.742 -16.486 1.871 1.00 93.88 110 GLY A O 1
ATOM 851 N N . PHE A 1 111 ? -0.421 -14.686 1.658 1.00 91.69 111 PHE A N 1
ATOM 852 C CA . PHE A 1 111 ? 0.074 -14.713 3.046 1.00 91.69 111 PHE A CA 1
ATOM 853 C C . PHE A 1 111 ? -0.424 -13.561 3.919 1.00 91.69 111 PHE A C 1
ATOM 855 O O . PHE A 1 111 ? -0.341 -13.614 5.144 1.00 91.69 111 PHE A O 1
ATOM 862 N N . GLY A 1 112 ? -0.978 -12.513 3.315 1.00 93.12 112 GLY A N 1
ATOM 863 C CA . GLY A 1 112 ? -1.331 -11.288 4.021 1.00 93.12 112 GLY A CA 1
ATOM 864 C C . GLY A 1 112 ? -2.496 -11.430 5.003 1.00 93.12 112 GLY A C 1
ATOM 865 O O . GLY A 1 112 ? -2.684 -10.557 5.840 1.00 93.12 112 GLY A O 1
ATOM 866 N N . ALA A 1 113 ? -3.265 -12.523 4.950 1.00 94.25 113 ALA A N 1
ATOM 867 C CA . ALA A 1 113 ? -4.362 -12.752 5.894 1.00 94.25 113 ALA A CA 1
ATOM 868 C C . ALA A 1 113 ? -3.864 -12.843 7.347 1.00 94.25 113 ALA A C 1
ATOM 870 O O . ALA A 1 113 ? -4.592 -12.480 8.260 1.00 94.25 113 ALA A O 1
ATOM 871 N N . LEU A 1 114 ? -2.605 -13.249 7.547 1.00 93.00 114 LEU A N 1
ATOM 872 C CA . LEU A 1 114 ? -1.952 -13.298 8.858 1.00 93.00 114 LEU A CA 1
ATOM 873 C C . LEU A 1 114 ? -1.692 -11.910 9.468 1.00 93.00 114 LEU A C 1
ATOM 875 O O . LEU A 1 114 ? -1.408 -11.813 10.658 1.00 93.00 114 LEU A O 1
ATOM 879 N N . PHE A 1 115 ? -1.763 -10.848 8.661 1.00 93.94 115 PHE A N 1
ATOM 880 C CA . PHE A 1 115 ? -1.413 -9.483 9.062 1.00 93.94 115 PHE A CA 1
ATOM 881 C C . PHE A 1 115 ? -2.576 -8.491 8.926 1.00 93.94 115 PHE A C 1
ATOM 883 O O . PHE A 1 115 ? -2.502 -7.393 9.477 1.00 93.94 115 PHE A O 1
ATOM 890 N N . PHE A 1 116 ? -3.641 -8.853 8.205 1.00 96.25 116 PHE A N 1
ATOM 891 C CA . PHE A 1 116 ? -4.827 -8.014 8.051 1.00 96.25 116 PHE A CA 1
ATOM 892 C C . PHE A 1 116 ? -5.611 -7.936 9.366 1.00 96.25 116 PHE A C 1
ATOM 894 O O . PHE A 1 116 ? -5.977 -8.963 9.940 1.00 96.25 116 PHE A O 1
ATOM 901 N N . GLN A 1 117 ? -5.897 -6.723 9.841 1.00 96.62 117 GLN A N 1
ATOM 902 C CA . GLN A 1 117 ? -6.654 -6.526 11.072 1.00 96.62 117 GLN A CA 1
ATOM 903 C C . GLN A 1 117 ? -8.151 -6.568 10.778 1.00 96.62 117 GLN A C 1
ATOM 905 O O . GLN A 1 117 ? -8.706 -5.683 10.134 1.00 96.62 117 GLN A O 1
ATOM 910 N N . THR A 1 118 ? -8.828 -7.591 11.298 1.00 95.81 118 THR A N 1
ATOM 911 C CA . THR A 1 118 ? -10.289 -7.731 11.180 1.00 95.81 118 THR A 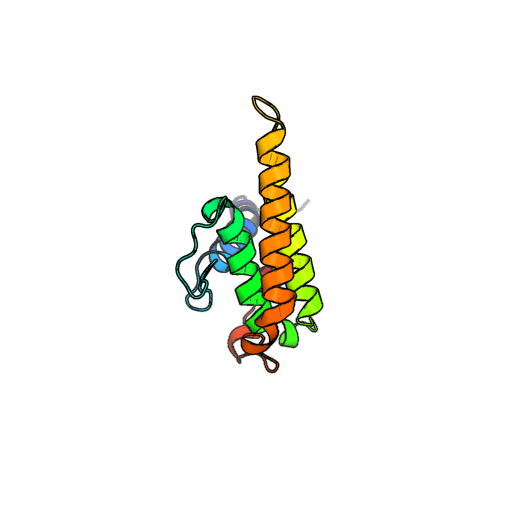CA 1
ATOM 912 C C . THR A 1 118 ? -11.061 -6.765 12.080 1.00 95.81 118 THR A C 1
ATOM 914 O O . THR A 1 118 ? -12.265 -6.607 11.911 1.00 95.81 118 THR A O 1
ATOM 917 N N . THR A 1 119 ? -10.372 -6.112 13.018 1.00 97.19 119 THR A N 1
ATOM 918 C CA . THR A 1 119 ? -10.903 -5.046 13.869 1.00 97.19 119 THR A CA 1
ATOM 919 C C . THR A 1 119 ? -9.906 -3.900 13.865 1.00 97.19 119 THR A C 1
ATOM 921 O O . THR A 1 119 ? -8.750 -4.092 14.243 1.00 97.19 119 THR A O 1
ATOM 924 N N . SER A 1 120 ? -10.346 -2.713 13.452 1.00 96.94 120 SER A N 1
ATOM 925 C CA . SER A 1 120 ? -9.465 -1.550 13.387 1.00 96.94 120 SER A CA 1
ATOM 926 C C . SER A 1 120 ? -9.160 -0.965 14.775 1.00 96.94 120 SER A C 1
ATOM 928 O O . SER A 1 120 ? -10.061 -0.880 15.614 1.00 96.94 120 SER A O 1
ATOM 930 N N . PRO A 1 121 ? -7.916 -0.520 15.024 1.00 96.31 121 PRO A N 1
ATOM 931 C CA . PRO A 1 121 ? -7.541 0.211 16.227 1.00 96.31 121 PRO A CA 1
ATOM 932 C C . PRO A 1 121 ? -8.323 1.519 16.384 1.00 96.31 121 PRO A C 1
ATOM 934 O O . PRO A 1 121 ? -8.756 2.119 15.402 1.00 96.31 121 PRO A O 1
ATOM 937 N N . SER A 1 122 ? -8.440 2.017 17.617 1.00 96.44 122 SER A N 1
ATOM 938 C CA . SER A 1 122 ? -9.195 3.244 17.919 1.00 96.44 122 SER A CA 1
ATOM 939 C C . SER A 1 122 ? -8.669 4.491 17.201 1.00 96.44 122 SER A C 1
ATOM 941 O O . SER A 1 122 ? -9.462 5.333 16.786 1.00 96.44 122 SER A O 1
ATOM 943 N N . TRP A 1 123 ? -7.352 4.597 17.003 1.00 94.62 123 TRP A N 1
ATOM 944 C CA . TRP A 1 123 ? -6.726 5.726 16.304 1.00 94.62 123 TRP A CA 1
ATOM 945 C C . TRP A 1 123 ? -7.107 5.798 14.815 1.00 94.62 123 TRP A C 1
ATOM 947 O O . TRP A 1 123 ? -6.973 6.853 14.204 1.00 94.62 123 TRP A O 1
ATOM 957 N N . CYS A 1 124 ? -7.678 4.736 14.230 1.00 95.75 124 CYS A N 1
ATOM 958 C CA . CYS A 1 124 ? -8.246 4.780 12.877 1.00 95.75 124 CYS A CA 1
ATOM 959 C C . CYS A 1 124 ? -9.468 5.708 12.750 1.00 95.75 124 CYS A C 1
ATOM 961 O O . CYS A 1 124 ? -9.903 5.978 11.637 1.00 95.75 124 CYS A O 1
ATOM 963 N N . ALA A 1 125 ? -10.025 6.198 13.864 1.00 94.94 125 ALA A N 1
ATOM 964 C CA . ALA A 1 125 ? -11.072 7.218 13.858 1.00 94.94 125 ALA A CA 1
ATOM 965 C C . ALA A 1 125 ? -10.521 8.654 13.726 1.00 94.94 125 ALA A C 1
ATOM 967 O O . ALA A 1 125 ? -11.294 9.598 13.555 1.00 94.94 125 ALA A O 1
ATOM 968 N N . GLU A 1 126 ? -9.201 8.851 13.824 1.00 92.19 126 GLU A N 1
ATOM 969 C CA . GLU A 1 126 ? -8.590 10.170 13.668 1.00 92.19 126 GLU A CA 1
ATOM 970 C C . GLU A 1 126 ? -8.713 10.668 12.223 1.00 92.19 126 GLU A C 1
ATOM 972 O O . GLU A 1 126 ? -8.581 9.908 11.261 1.00 92.19 126 GLU A O 1
ATOM 977 N N . SER A 1 127 ? -8.937 11.972 12.053 1.00 87.62 127 SER A N 1
ATOM 978 C CA . SER A 1 127 ? -9.295 12.574 10.760 1.00 87.62 127 SER A CA 1
ATOM 979 C C . SER A 1 127 ? -8.244 12.383 9.661 1.00 87.62 127 SER A C 1
ATOM 981 O O . SER A 1 127 ? -8.605 12.273 8.488 1.00 87.62 127 SER A O 1
ATOM 983 N N . TRP A 1 128 ? -6.961 12.310 10.020 1.00 88.31 128 TRP A N 1
ATOM 984 C CA . TRP A 1 128 ? -5.856 12.141 9.072 1.00 88.31 128 TRP A CA 1
ATOM 985 C C . TRP A 1 128 ? -5.781 10.727 8.481 1.00 88.31 128 TRP A C 1
ATOM 987 O O . TRP A 1 128 ? -5.218 10.534 7.409 1.00 88.31 128 TRP A O 1
ATOM 997 N N . THR A 1 129 ? -6.358 9.720 9.137 1.00 92.31 129 THR A N 1
ATOM 998 C CA . THR A 1 129 ? -6.236 8.325 8.680 1.00 92.31 129 THR A CA 1
ATOM 999 C C . THR A 1 129 ? -7.018 8.071 7.396 1.00 92.31 129 THR A C 1
ATOM 1001 O O . THR A 1 129 ? -6.570 7.313 6.535 1.00 92.31 129 THR A O 1
ATOM 1004 N N . ARG A 1 130 ? -8.144 8.772 7.210 1.00 90.12 130 ARG A N 1
ATOM 1005 C CA . ARG A 1 130 ? -9.004 8.639 6.029 1.00 90.12 130 ARG A CA 1
ATOM 1006 C C . ARG A 1 130 ? -8.273 8.962 4.730 1.00 90.12 130 ARG A C 1
ATOM 1008 O O . ARG A 1 130 ? -8.571 8.359 3.707 1.00 90.12 130 ARG A O 1
ATOM 1015 N N . THR A 1 131 ? -7.316 9.889 4.755 1.00 89.62 131 THR A N 1
ATOM 1016 C CA . THR A 1 131 ? -6.540 10.249 3.558 1.00 89.62 131 THR A CA 1
ATOM 1017 C C . THR A 1 131 ? -5.504 9.194 3.178 1.00 89.62 131 THR A C 1
ATOM 1019 O O . THR A 1 131 ? -4.997 9.227 2.062 1.00 89.62 131 THR A O 1
ATOM 1022 N N . CYS A 1 132 ? -5.195 8.261 4.082 1.00 92.38 132 CYS A N 1
ATOM 1023 C CA . CYS A 1 132 ? -4.195 7.215 3.870 1.00 92.38 132 CYS A CA 1
ATOM 1024 C C . CYS A 1 132 ? -4.798 5.864 3.474 1.00 92.38 132 CYS A C 1
ATOM 1026 O O . CYS A 1 132 ? -4.067 4.971 3.055 1.00 92.38 132 CYS A O 1
ATOM 1028 N N . VAL A 1 133 ? -6.116 5.709 3.614 1.00 92.38 133 VAL A N 1
ATOM 1029 C CA . VAL A 1 133 ? -6.859 4.497 3.256 1.00 92.38 133 VAL A CA 1
ATOM 1030 C C . VAL A 1 133 ? -7.552 4.746 1.916 1.00 92.38 133 VAL A C 1
ATOM 1032 O O . VAL A 1 133 ? -8.751 5.019 1.854 1.00 92.38 133 VAL A O 1
ATOM 1035 N N . VAL A 1 134 ? -6.742 4.735 0.854 1.00 76.44 134 VAL A N 1
ATOM 1036 C CA . VAL A 1 134 ? -7.139 4.981 -0.545 1.00 76.44 134 VAL A CA 1
ATOM 1037 C C . VAL A 1 134 ? -7.495 3.706 -1.259 1.00 76.44 134 VAL A C 1
ATOM 1039 O O . VAL A 1 134 ? -6.647 2.796 -1.245 1.00 76.44 134 VAL A O 1
#

Foldseek 3Di:
DDDPDPVNVVVVVCVVVVLLVCLLDDPQAPFPDDPPPDDQDCSVLLRSLRSLLSLCLQQVVVVPHDLLNSLVSSLVSQLVSLVVVDDDDDPPSSVVSNVSSVVSSVVCVVPVVVRRDPDHDPCSPPPSSVSSND